Protein AF-A0A6V7L0C9-F1 (afdb_monomer_lite)

Organism: NCBI:txid1563983

Radius of gyration: 12.44 Å; chains: 1; bounding box: 29×15×30 Å

Sequence (35 aa):
SYYNFDSSKSDHHKAIMSDQLCGQWYLKACGLDDD

Foldseek 3Di:
DAAFPDPDPDPRRRPGDPCRCVVVVVCVVVVNDDD

InterPro domains:
  IPR006775 Glycosyl-hydrolase family 116, catalytic region [PF04685] (1-34)
  IPR052566 Non-lysosomal glucosylceramidase [PTHR12654] (1-33)

Structure (mmCIF, N/CA/C/O backbone):
data_AF-A0A6V7L0C9-F1
#
_entry.id   AF-A0A6V7L0C9-F1
#
loop_
_atom_site.group_PDB
_atom_site.id
_atom_site.type_symbol
_atom_site.label_atom_id
_atom_site.label_alt_id
_atom_site.label_comp_id
_atom_site.label_asym_id
_atom_site.label_entity_id
_atom_site.label_seq_id
_atom_site.pdbx_PDB_ins_code
_atom_site.Cartn_x
_atom_site.Cartn_y
_atom_site.Cartn_z
_atom_site.occupancy
_atom_site.B_iso_or_equiv
_atom_site.auth_seq_id
_atom_site.auth_comp_id
_atom_site.auth_asym_id
_atom_site.auth_atom_id
_atom_site.pdbx_PDB_model_num
ATOM 1 N N . SER A 1 1 ? -7.738 -2.896 -8.123 1.00 85.06 1 SER A N 1
ATOM 2 C CA . SER A 1 1 ? -6.748 -1.832 -8.389 1.00 85.06 1 SER A CA 1
ATOM 3 C C . SER A 1 1 ? -5.512 -2.075 -7.537 1.00 85.06 1 SER A C 1
ATOM 5 O O . SER A 1 1 ? -5.666 -2.693 -6.493 1.00 85.06 1 SER A O 1
ATOM 7 N N . TYR A 1 2 ? -4.320 -1.667 -7.982 1.00 94.31 2 TYR A N 1
ATOM 8 C CA . TYR A 1 2 ? -3.057 -1.800 -7.235 1.00 94.31 2 TYR A CA 1
ATOM 9 C C . TYR A 1 2 ? -2.225 -0.516 -7.379 1.00 94.31 2 TYR A C 1
ATOM 11 O O . TYR A 1 2 ? -2.459 0.262 -8.306 1.00 94.31 2 TYR A O 1
ATOM 19 N N . TYR A 1 3 ? -1.285 -0.303 -6.463 1.00 96.38 3 TYR A N 1
ATOM 20 C CA . TYR A 1 3 ? -0.343 0.811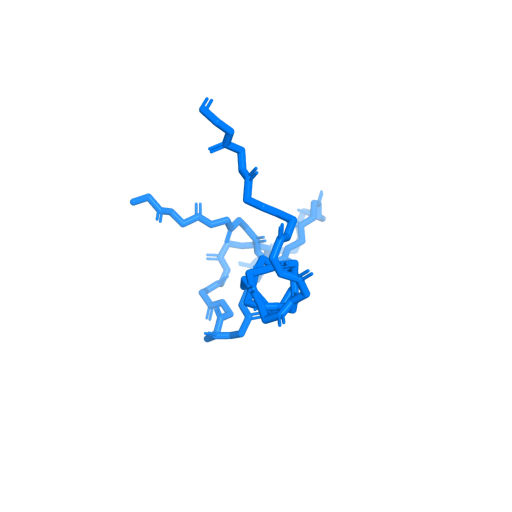 -6.458 1.00 96.38 3 TYR A CA 1
ATOM 21 C C . TYR A 1 3 ? 0.991 0.394 -7.077 1.00 96.38 3 TYR A C 1
ATOM 23 O O . TYR A 1 3 ? 1.447 -0.737 -6.902 1.00 96.38 3 TYR A O 1
ATOM 31 N N . ASN A 1 4 ? 1.621 1.326 -7.791 1.00 97.12 4 ASN A N 1
ATOM 32 C CA . ASN A 1 4 ? 2.992 1.153 -8.263 1.00 97.12 4 ASN A CA 1
ATOM 33 C C . ASN A 1 4 ? 3.936 0.941 -7.071 1.00 97.12 4 ASN A C 1
ATOM 35 O O . ASN A 1 4 ? 3.727 1.524 -6.007 1.00 97.12 4 ASN A O 1
ATOM 39 N N . PHE A 1 5 ? 4.984 0.142 -7.276 1.00 96.31 5 PHE A N 1
ATOM 40 C CA . PHE A 1 5 ? 6.030 -0.091 -6.281 1.00 96.31 5 PHE A CA 1
ATOM 41 C C . PHE A 1 5 ? 6.705 1.224 -5.872 1.00 96.31 5 PHE A C 1
ATOM 43 O O . PHE A 1 5 ? 6.905 1.483 -4.688 1.00 96.31 5 PHE A O 1
ATOM 50 N N . AS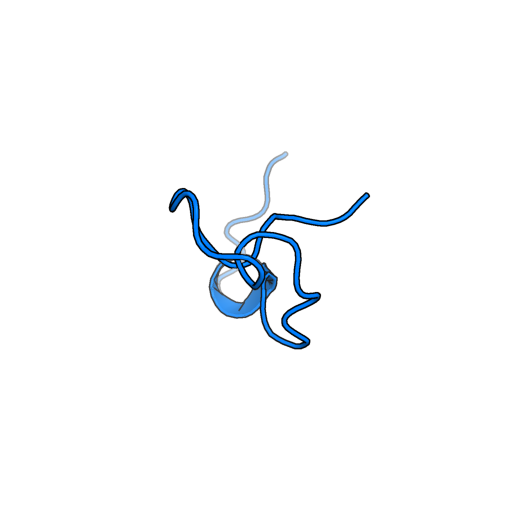P A 1 6 ? 7.032 2.059 -6.863 1.00 96.31 6 ASP A N 1
ATOM 51 C CA . ASP A 1 6 ? 7.590 3.394 -6.677 1.00 96.31 6 ASP A CA 1
ATOM 52 C C . ASP A 1 6 ? 7.217 4.336 -7.842 1.00 96.31 6 ASP A C 1
ATOM 54 O O . ASP A 1 6 ? 6.509 3.966 -8.783 1.00 96.31 6 ASP A O 1
ATOM 58 N N . SER A 1 7 ? 7.666 5.591 -7.763 1.00 96.56 7 SER A N 1
ATOM 59 C CA . SER A 1 7 ? 7.446 6.634 -8.777 1.00 96.56 7 SER A CA 1
ATOM 60 C C . SER A 1 7 ? 8.609 6.793 -9.765 1.00 96.56 7 SER A C 1
ATOM 62 O O . SER A 1 7 ? 8.652 7.761 -10.531 1.00 96.56 7 SER A O 1
ATOM 64 N N . SER A 1 8 ? 9.577 5.877 -9.743 1.00 96.62 8 SER A N 1
ATOM 65 C CA . SER A 1 8 ? 10.748 5.936 -10.608 1.00 96.62 8 SER A CA 1
ATOM 66 C C . SER A 1 8 ? 10.411 5.538 -12.050 1.00 96.62 8 SER A C 1
ATOM 68 O O . SER A 1 8 ? 9.316 5.079 -12.371 1.00 96.62 8 SER A O 1
ATOM 70 N N . LYS A 1 9 ? 11.390 5.706 -12.944 1.00 95.81 9 LYS A N 1
ATOM 71 C CA . LYS A 1 9 ? 11.329 5.199 -14.325 1.00 95.81 9 LYS A CA 1
ATOM 72 C C . LYS A 1 9 ? 11.997 3.829 -14.484 1.00 95.81 9 LYS A C 1
ATOM 74 O O . LYS A 1 9 ? 12.286 3.432 -15.606 1.00 95.81 9 LYS A O 1
ATOM 79 N N . SER A 1 10 ? 12.294 3.146 -13.379 1.00 95.94 10 SER A N 1
ATOM 80 C CA . SER 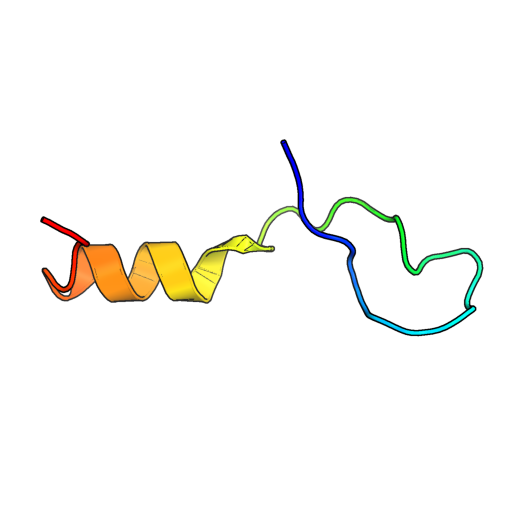A 1 10 ? 12.873 1.803 -13.404 1.00 95.94 10 SER A CA 1
ATOM 81 C C . SER A 1 10 ? 11.899 0.811 -14.036 1.00 95.94 10 SER A C 1
ATOM 83 O O . SER A 1 10 ? 10.687 0.938 -13.865 1.00 95.94 10 SER A O 1
ATOM 85 N N . ASP A 1 11 ? 12.404 -0.235 -14.685 1.00 96.25 11 ASP A N 1
ATOM 86 C CA . ASP A 1 11 ? 11.568 -1.313 -15.231 1.00 96.25 11 ASP A CA 1
ATOM 87 C C . ASP A 1 11 ? 10.696 -1.983 -14.152 1.00 96.25 11 ASP A C 1
ATOM 89 O O . ASP A 1 11 ? 9.621 -2.509 -14.440 1.00 96.25 11 ASP A O 1
ATOM 93 N N . HIS A 1 12 ? 11.107 -1.891 -12.884 1.00 96.81 12 HIS A N 1
ATOM 94 C CA . HIS A 1 12 ? 10.408 -2.488 -11.748 1.00 96.81 12 HIS A CA 1
ATOM 95 C C . HIS A 1 12 ? 9.403 -1.564 -11.039 1.00 96.81 12 HIS A C 1
ATOM 97 O O . HIS A 1 12 ? 8.714 -2.033 -10.137 1.00 96.81 12 HIS A O 1
ATOM 103 N N . HIS A 1 13 ? 9.238 -0.298 -11.450 1.00 97.00 13 HIS A N 1
ATOM 104 C CA . HIS A 1 13 ? 8.315 0.643 -10.780 1.00 97.00 13 HIS A CA 1
ATOM 105 C C . HIS A 1 13 ? 6.849 0.159 -10.753 1.00 97.00 13 HIS A C 1
ATOM 107 O O . HIS A 1 13 ? 6.073 0.553 -9.888 1.00 97.00 13 HIS A O 1
ATOM 113 N N . LYS A 1 14 ? 6.463 -0.735 -11.674 1.00 96.75 14 LYS A N 1
ATOM 114 C CA . LYS A 1 14 ? 5.120 -1.345 -11.767 1.00 96.75 14 LYS A CA 1
ATOM 115 C C . LYS A 1 14 ? 5.008 -2.721 -11.102 1.00 96.75 14 LYS A C 1
ATOM 117 O O . LYS A 1 14 ? 3.983 -3.383 -11.251 1.00 96.75 14 LYS A O 1
ATOM 122 N N . ALA A 1 15 ? 6.052 -3.190 -10.419 1.00 96.88 15 ALA A N 1
ATOM 123 C CA . ALA A 1 15 ? 6.006 -4.468 -9.721 1.00 96.88 15 ALA A CA 1
ATOM 124 C C . ALA A 1 15 ? 4.928 -4.459 -8.624 1.00 96.88 15 ALA A C 1
ATOM 126 O O . ALA A 1 15 ? 4.693 -3.447 -7.965 1.00 96.88 15 ALA A O 1
ATOM 127 N N . ILE A 1 16 ? 4.283 -5.606 -8.410 1.00 97.06 16 ILE A N 1
ATOM 128 C CA . ILE A 1 16 ? 3.294 -5.767 -7.342 1.00 97.06 16 ILE A CA 1
ATOM 129 C C . ILE A 1 16 ? 4.045 -6.056 -6.043 1.00 97.06 16 ILE A C 1
ATOM 131 O O . ILE A 1 16 ? 4.600 -7.140 -5.866 1.00 97.06 16 ILE A O 1
ATOM 135 N N . MET A 1 17 ? 4.042 -5.101 -5.115 1.00 97.44 17 MET A N 1
ATOM 136 C CA . MET A 1 17 ? 4.506 -5.337 -3.750 1.00 97.44 17 MET A CA 1
ATOM 137 C C . MET A 1 17 ? 3.378 -5.989 -2.944 1.00 97.44 17 MET A C 1
ATOM 139 O O . MET A 1 17 ? 2.274 -5.446 -2.863 1.00 97.44 17 MET A O 1
ATOM 143 N N . SER A 1 18 ? 3.647 -7.149 -2.337 1.00 97.25 18 SER A N 1
ATOM 144 C CA . SER A 1 18 ? 2.648 -7.863 -1.522 1.00 97.25 18 SER A CA 1
ATOM 145 C C . SER A 1 18 ? 2.169 -7.035 -0.327 1.00 97.25 18 SER A C 1
ATOM 147 O O . SER A 1 18 ? 1.025 -7.177 0.087 1.00 97.25 18 SER A O 1
ATOM 149 N N . ASP A 1 19 ? 3.035 -6.169 0.198 1.00 97.25 19 ASP A N 1
ATOM 150 C CA . ASP A 1 19 ? 2.794 -5.354 1.391 1.00 97.25 19 ASP A CA 1
ATOM 151 C C . ASP A 1 19 ? 2.544 -3.866 1.065 1.00 97.25 19 ASP A C 1
ATOM 153 O O . ASP A 1 19 ? 2.739 -2.982 1.894 1.00 97.25 19 ASP A O 1
ATOM 157 N N . GLN A 1 20 ? 2.095 -3.563 -0.162 1.00 96.94 20 GLN A N 1
ATOM 158 C CA . GLN A 1 20 ? 1.890 -2.181 -0.638 1.00 96.94 20 GLN A CA 1
ATOM 159 C C . GLN A 1 20 ? 0.872 -1.364 0.186 1.00 96.94 20 GLN A C 1
ATOM 161 O O . GLN A 1 20 ? 0.802 -0.147 0.041 1.00 96.94 20 GLN A O 1
ATOM 166 N N . LEU A 1 21 ? 0.066 -2.023 1.026 1.00 96.12 21 LEU A N 1
ATOM 167 C CA . LEU A 1 21 ? -0.970 -1.418 1.869 1.00 96.12 21 LEU A CA 1
ATOM 168 C C . LEU A 1 21 ? -0.680 -1.549 3.373 1.00 96.12 21 LEU A C 1
ATOM 170 O O . LEU A 1 21 ? -1.604 -1.418 4.174 1.00 96.12 21 LEU A O 1
ATOM 174 N N . CYS A 1 22 ? 0.569 -1.773 3.794 1.00 96.44 22 CYS A N 1
ATOM 175 C CA . CYS A 1 22 ? 0.902 -1.919 5.218 1.00 96.44 22 CYS A CA 1
ATOM 176 C C . CYS A 1 22 ? 0.466 -0.710 6.068 1.00 96.44 22 CYS A C 1
ATOM 178 O O . CYS A 1 22 ? -0.065 -0.878 7.164 1.00 96.44 22 CYS A O 1
ATOM 180 N N . GLY A 1 23 ? 0.601 0.509 5.536 1.00 95.38 23 GLY A N 1
ATOM 181 C CA . GLY A 1 23 ? 0.130 1.728 6.197 1.00 95.38 23 GLY A CA 1
ATOM 182 C C . GLY A 1 23 ? -1.391 1.761 6.360 1.00 95.38 23 GLY A C 1
ATOM 183 O O . GLY A 1 23 ? -1.881 2.127 7.420 1.00 95.38 23 GLY A O 1
ATOM 184 N N . GLN A 1 24 ? -2.141 1.311 5.352 1.00 94.69 24 GLN A N 1
ATOM 185 C CA . GLN A 1 24 ? -3.602 1.194 5.433 1.00 94.69 24 GLN A CA 1
ATOM 186 C C . GLN A 1 24 ? -4.030 0.115 6.434 1.00 94.69 24 GLN A C 1
ATOM 188 O O . GLN A 1 24 ? -4.950 0.332 7.217 1.00 94.69 24 GLN A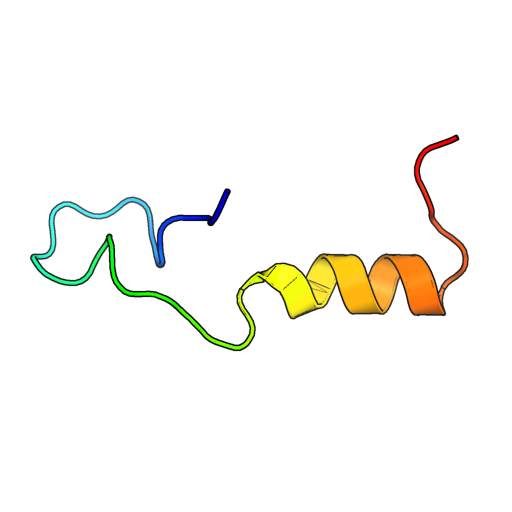 O 1
ATOM 193 N N . TRP A 1 25 ? -3.331 -1.024 6.468 1.00 94.62 25 TRP A N 1
ATOM 194 C CA . TRP A 1 25 ? -3.539 -2.039 7.502 1.00 94.62 25 TRP A CA 1
ATOM 195 C C . TRP A 1 25 ? -3.318 -1.470 8.909 1.00 94.62 25 TRP A C 1
ATOM 197 O O . TRP A 1 25 ? -4.129 -1.719 9.801 1.00 94.62 25 TRP A O 1
ATOM 207 N N . TYR A 1 26 ? -2.265 -0.672 9.100 1.00 96.38 26 TYR A N 1
ATOM 208 C CA . TYR A 1 26 ? -1.973 -0.041 10.383 1.00 96.38 26 TYR A CA 1
ATOM 209 C C . TYR A 1 26 ? -3.024 1.002 10.780 1.00 96.38 26 TYR A C 1
ATOM 211 O O . TYR A 1 26 ? -3.504 0.973 11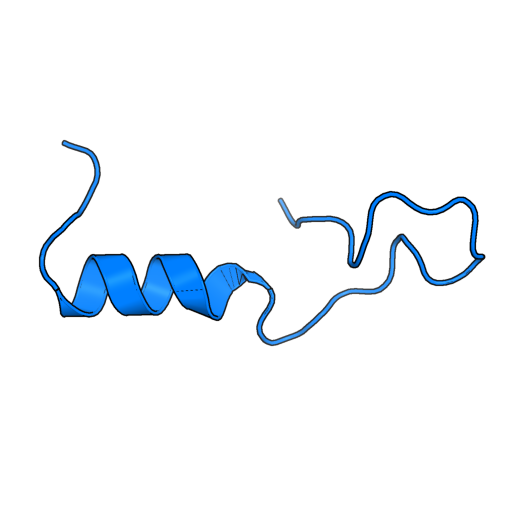.908 1.00 96.38 26 TYR A O 1
ATOM 219 N N . LEU A 1 27 ? -3.434 1.874 9.852 1.00 95.56 27 LEU A N 1
ATOM 220 C CA . LEU A 1 27 ? -4.508 2.846 10.085 1.00 95.56 27 LEU A CA 1
ATOM 221 C C . LEU A 1 27 ? -5.794 2.147 10.535 1.00 95.56 27 LEU A C 1
ATOM 223 O O . LEU A 1 27 ? -6.361 2.518 11.562 1.00 95.56 27 LEU A O 1
ATOM 227 N N . LYS A 1 28 ? -6.151 1.047 9.864 1.00 93.75 28 LYS A N 1
ATOM 228 C CA . LYS A 1 28 ? -7.284 0.211 10.255 1.00 93.75 28 LYS A CA 1
ATOM 229 C C . LYS A 1 28 ? -7.132 -0.414 11.638 1.00 93.75 28 LYS A C 1
ATOM 231 O O . LYS A 1 28 ? -8.066 -0.427 12.434 1.00 93.75 28 LYS A O 1
ATOM 236 N N . ALA A 1 29 ? -5.948 -0.936 11.954 1.00 94.94 29 ALA A N 1
ATOM 237 C CA . ALA A 1 29 ? -5.662 -1.472 13.284 1.00 94.94 29 ALA A CA 1
ATOM 238 C C . ALA A 1 29 ? -5.754 -0.394 14.384 1.00 94.94 29 ALA A C 1
ATOM 240 O O . ALA A 1 29 ? -6.074 -0.713 15.529 1.00 94.94 29 ALA A O 1
ATOM 241 N N . CYS A 1 30 ? -5.510 0.871 14.037 1.00 95.94 30 CYS A N 1
ATOM 242 C CA . CYS A 1 30 ? -5.677 2.024 14.916 1.00 95.94 30 CYS A CA 1
ATOM 243 C C . CYS A 1 30 ? -7.113 2.580 14.959 1.00 95.94 30 CYS A C 1
ATOM 245 O O . CYS A 1 30 ? -7.357 3.503 15.735 1.00 95.94 30 CYS A O 1
ATOM 247 N N . GLY A 1 31 ? -8.051 2.046 14.167 1.00 94.69 31 GLY A N 1
ATOM 248 C CA . GLY A 1 31 ? -9.419 2.565 14.052 1.00 94.69 31 GLY A CA 1
ATOM 249 C C . GLY A 1 31 ? -9.501 3.932 13.366 1.00 94.69 31 GLY A C 1
ATOM 250 O O . GLY A 1 31 ? -10.404 4.710 13.661 1.00 94.69 31 GLY A O 1
ATOM 251 N N . LEU A 1 32 ? -8.525 4.242 12.509 1.00 93.50 32 LEU A N 1
ATOM 252 C CA . LEU A 1 32 ? -8.468 5.443 11.679 1.00 93.50 32 LEU A CA 1
ATOM 253 C C . LEU A 1 32 ? -8.903 5.068 10.258 1.00 93.50 32 LEU A C 1
ATOM 255 O O . LEU A 1 32 ? -8.086 5.020 9.3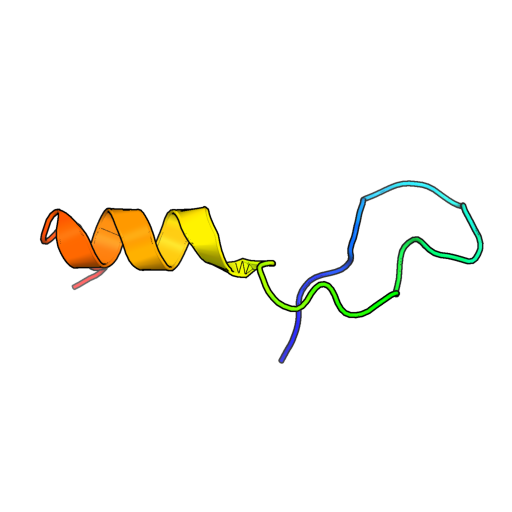38 1.00 93.50 32 LEU A O 1
ATOM 259 N N . ASP A 1 33 ? -10.178 4.736 10.114 1.00 84.50 33 ASP A N 1
ATOM 260 C CA . ASP A 1 33 ? -10.784 4.357 8.840 1.00 84.50 33 ASP A CA 1
ATOM 261 C C . ASP A 1 33 ? -11.456 5.608 8.238 1.00 84.50 33 ASP A C 1
ATOM 263 O O . ASP A 1 33 ? -11.929 6.469 8.981 1.00 84.50 33 ASP A O 1
ATOM 267 N N . ASP A 1 34 ? -11.471 5.739 6.908 1.00 72.00 34 ASP A N 1
ATOM 268 C CA . ASP A 1 34 ? -12.243 6.796 6.239 1.00 72.00 34 ASP A CA 1
ATOM 269 C C . ASP A 1 34 ? -13.751 6.478 6.382 1.00 72.00 34 ASP A C 1
ATOM 271 O O . ASP A 1 34 ? -14.175 5.387 5.987 1.00 72.00 34 ASP A O 1
ATOM 275 N N . ASP A 1 35 ? -14.532 7.402 6.964 1.00 62.12 35 ASP A N 1
ATOM 276 C CA . ASP A 1 35 ? -16.009 7.334 7.081 1.00 62.12 35 ASP A CA 1
ATOM 277 C C . ASP A 1 35 ? -16.726 7.355 5.713 1.00 62.12 35 ASP A C 1
ATOM 279 O O . ASP A 1 35 ? -16.349 8.173 4.836 1.00 62.12 35 ASP A O 1
#

Secondary structure (DSSP, 8-state):
----S-SSSSTTTT---TTTTHHHHHHHHTT----

pLDDT: mean 93.73, std 7.23, range [62.12, 97.44]